Protein AF-L1JIA8-F1 (afdb_monomer_lite)

Secondary structure (DSSP, 8-state):
-EES--SSSSHHHHHHHHHHHTTPPEEEEE-HHHHHHHHHHHHH--GGGGB-TTSPBPPEEEEEEE--TT-SSGGG--HHHHT-TTTTT----SHHHHHHHHHHHHS--

Radius of gyration: 14.42 Å; chains: 1; bounding box: 38×28×37 Å

pLDDT: mean 92.78, std 5.23, range [60.34, 97.69]

Structure (mmCIF, N/CA/C/O backbone):
data_AF-L1JIA8-F1
#
_entry.id   AF-L1JIA8-F1
#
loop_
_atom_site.group_PDB
_atom_site.id
_atom_site.type_symbol
_atom_site.label_atom_id
_atom_site.label_alt_id
_atom_site.label_comp_id
_atom_site.label_asym_id
_atom_site.label_entity_id
_atom_site.label_seq_id
_atom_site.pdbx_PDB_ins_code
_atom_site.Cartn_x
_atom_site.Cartn_y
_atom_site.Cartn_z
_atom_site.occupancy
_atom_site.B_iso_or_equiv
_atom_site.auth_seq_id
_atom_site.auth_comp_id
_atom_site.auth_asym_id
_atom_site.auth_atom_id
_atom_site.pdbx_PDB_model_num
ATOM 1 N N . PHE A 1 1 ? -6.762 -3.496 -1.337 1.00 93.38 1 PHE A N 1
ATOM 2 C CA . PHE A 1 1 ? -5.378 -2.991 -1.462 1.00 93.38 1 PHE A CA 1
ATOM 3 C C . PHE A 1 1 ? -5.420 -1.493 -1.745 1.00 93.38 1 PHE A C 1
ATOM 5 O O . PHE A 1 1 ? -6.202 -1.091 -2.596 1.00 93.38 1 PHE A O 1
ATOM 12 N N . VAL A 1 2 ? -4.642 -0.670 -1.038 1.00 95.25 2 VAL A N 1
ATOM 13 C CA . VAL A 1 2 ? -4.568 0.786 -1.264 1.00 95.25 2 VAL A CA 1
ATOM 14 C C . VAL A 1 2 ? -3.151 1.152 -1.701 1.00 95.25 2 VAL A C 1
ATOM 16 O O . VAL A 1 2 ? -2.212 1.058 -0.914 1.00 95.25 2 VAL A O 1
ATOM 19 N N . ALA A 1 3 ? -2.988 1.551 -2.960 1.00 95.69 3 ALA A N 1
ATOM 20 C CA . ALA A 1 3 ? -1.710 2.013 -3.494 1.00 95.69 3 ALA A CA 1
ATOM 21 C C . ALA A 1 3 ? -1.439 3.474 -3.093 1.00 95.69 3 ALA A C 1
ATOM 23 O O . ALA A 1 3 ? -2.359 4.292 -3.083 1.00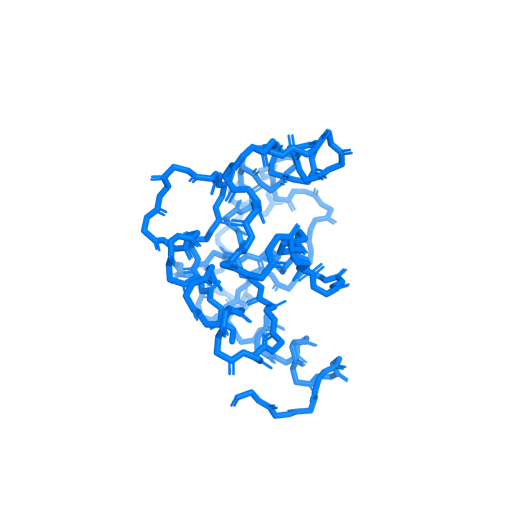 95.69 3 ALA A O 1
ATOM 24 N N . GLY A 1 4 ? -0.178 3.809 -2.808 1.00 94.44 4 GLY A N 1
ATOM 25 C CA . GLY A 1 4 ? 0.247 5.189 -2.552 1.00 94.44 4 GLY A CA 1
ATOM 26 C C . GLY A 1 4 ? 0.053 5.651 -1.106 1.00 94.44 4 GLY A C 1
ATOM 27 O O . GLY A 1 4 ? -0.289 6.808 -0.870 1.00 94.44 4 GLY A O 1
ATOM 28 N N . VAL A 1 5 ? 0.262 4.762 -0.130 1.00 94.88 5 VAL A N 1
ATOM 29 C CA . VAL A 1 5 ? 0.248 5.117 1.300 1.00 94.88 5 VAL A CA 1
ATOM 30 C C . VAL A 1 5 ? 1.683 5.159 1.817 1.00 94.88 5 VAL A C 1
ATOM 32 O O . VAL A 1 5 ? 2.392 4.165 1.706 1.00 94.88 5 VAL A O 1
ATOM 35 N N . ALA A 1 6 ? 2.123 6.293 2.365 1.00 92.75 6 ALA A N 1
ATOM 36 C CA . ALA A 1 6 ? 3.501 6.479 2.846 1.00 92.75 6 ALA A CA 1
ATOM 37 C C . ALA A 1 6 ? 3.616 7.183 4.212 1.00 92.75 6 ALA A C 1
ATOM 39 O O . ALA A 1 6 ? 4.691 7.195 4.809 1.00 92.75 6 ALA A O 1
ATOM 40 N N . ASP A 1 7 ? 2.525 7.757 4.716 1.00 92.81 7 ASP A N 1
ATOM 41 C CA . ASP A 1 7 ? 2.420 8.425 6.014 1.00 92.81 7 ASP A CA 1
ATOM 42 C C . ASP A 1 7 ? 0.942 8.500 6.443 1.00 92.81 7 ASP A C 1
ATOM 44 O O . ASP A 1 7 ? 0.069 7.998 5.729 1.00 92.81 7 ASP A O 1
ATOM 48 N N . SER A 1 8 ? 0.662 9.099 7.606 1.00 93.81 8 SER A N 1
ATOM 49 C CA . SER A 1 8 ? -0.697 9.264 8.139 1.00 93.81 8 SER A CA 1
ATOM 50 C C . SER A 1 8 ? -1.439 10.522 7.667 1.00 93.81 8 SER A C 1
ATOM 52 O O . SER A 1 8 ? -2.610 10.701 7.998 1.00 93.81 8 SER A O 1
ATOM 54 N N . SER A 1 9 ? -0.790 11.388 6.887 1.00 94.06 9 SER A N 1
ATOM 55 C CA . SER A 1 9 ? -1.317 12.701 6.491 1.00 94.06 9 SER A CA 1
ATOM 56 C C . SER A 1 9 ? -1.996 12.709 5.117 1.00 94.06 9 SER A C 1
ATOM 58 O O . SER A 1 9 ? -2.815 13.582 4.829 1.00 94.06 9 SER A O 1
ATOM 60 N N . GLY A 1 10 ? -1.672 11.739 4.257 1.00 94.81 10 GLY A N 1
ATOM 61 C CA . GLY A 1 10 ? -2.205 11.652 2.899 1.00 94.81 10 GLY A CA 1
ATOM 62 C C . GLY A 1 10 ? -3.616 11.057 2.785 1.00 94.81 10 GLY A C 1
ATOM 63 O O . GLY A 1 10 ? -4.105 10.326 3.651 1.00 94.81 10 GLY A O 1
ATOM 64 N N . TYR A 1 11 ? -4.255 11.277 1.630 1.00 96.75 11 TYR A N 1
ATOM 65 C CA . TYR A 1 11 ? -5.567 10.693 1.324 1.00 96.75 11 TYR A CA 1
ATOM 66 C C . TYR A 1 11 ? -5.566 9.163 1.307 1.00 96.75 11 TYR A C 1
ATOM 68 O O . TYR A 1 11 ? -6.555 8.560 1.714 1.00 96.75 11 TYR A O 1
ATOM 76 N N . GLY A 1 12 ? -4.471 8.521 0.888 1.00 95.50 12 GLY A N 1
ATOM 77 C CA . GLY A 1 12 ? -4.361 7.061 0.917 1.00 95.50 12 GLY A CA 1
ATOM 78 C C . GLY A 1 12 ? -4.571 6.490 2.326 1.00 95.50 12 GLY A C 1
ATOM 79 O O . GLY A 1 12 ? -5.307 5.518 2.496 1.00 95.50 12 GLY A O 1
ATOM 80 N N . TRP A 1 13 ? -4.012 7.147 3.347 1.00 95.44 13 TRP A N 1
ATOM 81 C CA . TRP A 1 13 ? -4.234 6.788 4.748 1.00 95.44 13 TRP A CA 1
ATOM 82 C C . TRP A 1 13 ? -5.676 7.040 5.185 1.00 95.44 13 TRP A C 1
ATOM 84 O O . TRP A 1 13 ? -6.300 6.170 5.790 1.00 95.44 13 TRP A O 1
ATOM 94 N N . ALA A 1 14 ? -6.239 8.199 4.836 1.00 96.44 14 ALA A N 1
ATOM 95 C CA . ALA A 1 14 ? -7.624 8.526 5.165 1.00 96.44 14 ALA A CA 1
ATOM 96 C C . ALA A 1 14 ? -8.619 7.511 4.565 1.00 96.44 14 ALA A C 1
ATOM 98 O O . ALA A 1 14 ? -9.538 7.065 5.256 1.00 96.44 14 ALA A O 1
ATOM 99 N N . ILE A 1 15 ? -8.408 7.097 3.310 1.00 96.81 15 ILE A N 1
ATOM 100 C CA . ILE A 1 15 ? -9.198 6.058 2.634 1.00 96.81 15 ILE A CA 1
ATOM 101 C C . ILE A 1 15 ? -9.031 4.719 3.355 1.00 96.81 15 ILE A C 1
ATOM 103 O O . ILE A 1 15 ? -10.030 4.098 3.716 1.00 96.81 15 ILE A O 1
ATOM 107 N N . ALA A 1 16 ? -7.790 4.296 3.622 1.00 95.50 16 ALA A N 1
ATOM 108 C CA . ALA A 1 16 ? -7.506 3.062 4.356 1.00 95.50 16 ALA A CA 1
ATOM 109 C C . ALA A 1 16 ? -8.212 3.036 5.721 1.00 95.50 16 ALA A C 1
ATOM 111 O O . ALA A 1 16 ? -8.827 2.036 6.086 1.00 95.50 16 ALA A O 1
ATOM 112 N N . LYS A 1 17 ? -8.222 4.169 6.428 1.00 95.62 17 LYS A N 1
ATOM 113 C CA . LYS A 1 17 ? -8.906 4.333 7.710 1.00 95.62 17 LYS A CA 1
ATOM 114 C C . LYS A 1 17 ? -10.423 4.207 7.586 1.00 95.62 17 LYS A C 1
ATOM 116 O O . LYS A 1 17 ? -11.049 3.568 8.428 1.00 95.62 17 LYS A O 1
ATOM 121 N N . GLN A 1 18 ? -11.049 4.786 6.560 1.00 96.88 18 GLN A N 1
ATOM 122 C CA . GLN A 1 18 ? -12.496 4.614 6.355 1.00 96.88 18 GLN A CA 1
ATOM 123 C C . GLN A 1 18 ? -12.858 3.174 5.975 1.00 96.88 18 GLN A C 1
ATOM 125 O O . GLN A 1 18 ? -13.843 2.648 6.484 1.00 96.88 18 GLN A O 1
ATOM 130 N N . LEU A 1 19 ? -12.042 2.516 5.151 1.00 96.12 19 LEU A N 1
ATOM 131 C CA . LEU A 1 19 ? -12.226 1.104 4.812 1.00 96.12 19 LEU A CA 1
ATOM 132 C C . LEU A 1 19 ? -12.071 0.204 6.048 1.00 96.12 19 LEU A C 1
ATOM 134 O O . LEU A 1 19 ? -12.893 -0.684 6.261 1.00 96.12 19 LEU A O 1
ATOM 138 N N . ALA A 1 20 ? -11.088 0.479 6.910 1.00 95.62 20 ALA A N 1
ATOM 139 C CA . ALA A 1 20 ? -10.904 -0.243 8.168 1.00 95.62 20 ALA A CA 1
ATOM 140 C C . ALA A 1 20 ? -12.109 -0.066 9.102 1.00 95.62 20 ALA A C 1
ATOM 142 O O . ALA A 1 20 ? -12.597 -1.038 9.669 1.00 95.62 20 ALA A O 1
ATOM 143 N N . ASN A 1 21 ? -12.649 1.155 9.201 1.00 95.94 21 ASN A N 1
ATOM 144 C CA . ASN A 1 21 ? -13.887 1.420 9.943 1.00 95.94 21 ASN A CA 1
ATOM 145 C C . ASN A 1 21 ? -15.098 0.652 9.389 1.00 95.94 21 ASN A C 1
ATOM 147 O O . ASN A 1 21 ? -16.034 0.379 10.133 1.00 95.94 21 ASN A O 1
ATOM 151 N N . ALA A 1 22 ? -15.099 0.320 8.097 1.00 96.69 22 ALA A N 1
ATOM 152 C CA . ALA A 1 22 ? -16.125 -0.510 7.471 1.00 96.69 22 ALA A CA 1
ATOM 153 C C . ALA A 1 22 ? -15.873 -2.023 7.650 1.00 96.69 22 ALA A C 1
ATOM 155 O O . ALA A 1 22 ? -16.630 -2.833 7.120 1.00 96.69 22 ALA A O 1
ATOM 156 N N . GLY A 1 23 ? -14.823 -2.411 8.382 1.00 94.19 23 GLY A N 1
ATOM 157 C CA . GLY A 1 23 ? -14.459 -3.804 8.636 1.00 94.19 23 GLY A CA 1
ATOM 158 C C . GLY A 1 23 ? -13.583 -4.442 7.556 1.00 94.19 23 GLY A C 1
ATOM 159 O O . GLY A 1 23 ? -13.402 -5.658 7.569 1.00 94.19 23 GLY A O 1
ATOM 160 N N . ALA A 1 24 ? -13.036 -3.664 6.617 1.00 94.62 24 ALA A N 1
ATOM 161 C CA . ALA A 1 24 ? -12.147 -4.199 5.591 1.00 94.62 24 ALA A CA 1
ATOM 162 C C . ALA A 1 24 ? -10.747 -4.504 6.146 1.00 94.62 24 ALA A C 1
ATOM 164 O O . ALA A 1 24 ? -10.175 -3.729 6.915 1.00 94.62 24 ALA A O 1
ATOM 165 N N . THR A 1 25 ? -10.145 -5.593 5.669 1.00 92.94 25 THR A N 1
ATOM 166 C CA . THR A 1 25 ? -8.719 -5.865 5.872 1.00 92.94 25 THR A CA 1
ATOM 167 C C . THR A 1 25 ? -7.881 -4.910 5.025 1.00 92.94 25 THR A C 1
ATOM 169 O O . THR A 1 25 ? -8.040 -4.834 3.804 1.00 92.94 25 THR A O 1
ATOM 172 N N . ILE A 1 26 ? -6.967 -4.179 5.666 1.00 93.88 26 ILE A N 1
ATOM 173 C CA . ILE A 1 26 ? -6.140 -3.176 4.993 1.00 93.88 26 ILE A CA 1
ATOM 174 C C . ILE A 1 26 ? -4.781 -3.751 4.608 1.00 93.88 26 ILE A C 1
ATOM 176 O O . ILE A 1 26 ? -4.005 -4.211 5.446 1.00 93.88 26 ILE A O 1
ATOM 180 N N . VAL A 1 27 ? -4.493 -3.632 3.314 1.00 93.75 27 VAL A N 1
ATOM 181 C CA . VAL A 1 27 ? -3.216 -3.952 2.674 1.00 93.75 27 VAL A CA 1
ATOM 182 C C . VAL A 1 27 ? -2.817 -2.750 1.829 1.00 93.75 27 VAL A C 1
ATOM 184 O O . VAL A 1 27 ? -3.675 -2.197 1.132 1.00 93.75 27 VAL A O 1
ATOM 187 N N . VAL A 1 28 ? -1.552 -2.341 1.885 1.00 94.88 28 VAL A N 1
ATOM 188 C CA . VAL A 1 28 ? -1.082 -1.107 1.244 1.00 94.88 28 VAL A CA 1
ATOM 189 C C . VAL A 1 28 ? 0.137 -1.339 0.359 1.00 94.88 28 VAL A C 1
ATOM 191 O O . VAL A 1 28 ? 0.963 -2.208 0.639 1.00 94.88 28 VAL A O 1
ATOM 194 N N . GLY A 1 29 ? 0.233 -0.531 -0.695 1.00 95.31 29 GLY A N 1
ATOM 195 C CA . GLY A 1 29 ? 1.426 -0.383 -1.521 1.00 95.31 29 GLY A CA 1
ATOM 196 C C . GLY A 1 29 ? 2.112 0.945 -1.220 1.00 95.31 29 GLY A C 1
ATOM 197 O O . GLY A 1 29 ? 1.463 1.997 -1.253 1.00 95.31 29 GLY A O 1
ATOM 198 N N . THR A 1 30 ? 3.413 0.905 -0.952 1.00 95.62 30 THR A N 1
ATOM 199 C CA . THR A 1 30 ? 4.214 2.075 -0.585 1.00 95.62 30 THR A CA 1
ATOM 200 C C . THR A 1 30 ? 5.380 2.238 -1.542 1.00 95.62 30 THR A C 1
ATOM 202 O O . THR A 1 30 ? 6.059 1.278 -1.900 1.00 95.62 30 THR A O 1
ATOM 205 N N . TRP A 1 31 ? 5.641 3.483 -1.927 1.00 96.00 31 TRP A N 1
ATOM 206 C CA . TRP A 1 31 ? 6.725 3.799 -2.844 1.00 96.00 31 TRP A CA 1
ATOM 207 C C . TRP A 1 31 ? 8.099 3.467 -2.222 1.00 96.00 31 TRP A C 1
ATOM 209 O O . TRP A 1 31 ? 8.367 3.912 -1.097 1.00 96.00 31 TRP A O 1
ATOM 219 N N . PRO A 1 32 ? 8.985 2.718 -2.916 1.00 94.31 32 PRO A N 1
ATOM 220 C CA . PRO A 1 32 ? 10.234 2.208 -2.340 1.00 94.31 32 PRO A CA 1
ATOM 221 C C . PRO A 1 32 ? 11.108 3.258 -1.625 1.00 94.31 32 PRO A C 1
ATOM 223 O O . PRO A 1 32 ? 11.537 3.011 -0.495 1.00 94.31 32 PRO A O 1
ATOM 226 N N . PRO A 1 33 ? 11.291 4.482 -2.161 1.00 94.38 33 PRO A N 1
ATOM 227 C CA . PRO A 1 33 ? 12.059 5.537 -1.501 1.00 94.38 33 PRO A CA 1
ATOM 228 C C . PRO A 1 33 ? 11.626 5.957 -0.100 1.00 94.38 33 PRO A C 1
ATOM 230 O O . PRO A 1 33 ? 12.453 6.484 0.646 1.00 94.38 33 PRO A O 1
ATOM 233 N N . VAL A 1 34 ? 10.360 5.750 0.258 1.00 94.19 34 VAL A N 1
ATOM 234 C CA . VAL A 1 34 ? 9.796 6.125 1.565 1.00 94.19 34 VAL A CA 1
ATOM 235 C C . VAL A 1 34 ? 9.354 4.913 2.386 1.00 94.19 34 VAL A C 1
ATOM 237 O O . VAL A 1 34 ? 8.937 5.068 3.532 1.00 94.19 34 VAL A O 1
ATOM 240 N N . LEU A 1 35 ? 9.521 3.701 1.852 1.00 93.06 35 LEU A N 1
ATOM 241 C CA . LEU A 1 35 ? 9.100 2.449 2.475 1.00 93.06 35 LEU A CA 1
ATOM 242 C C . LEU A 1 35 ? 9.678 2.270 3.886 1.00 93.06 35 LEU A C 1
ATOM 244 O O . LEU A 1 35 ? 8.935 2.130 4.853 1.00 93.06 35 LEU A O 1
ATOM 248 N N . SER A 1 36 ? 11.002 2.376 4.031 1.00 91.25 36 SER A N 1
ATOM 249 C CA . SER A 1 36 ? 11.683 2.203 5.327 1.00 91.25 36 SER A CA 1
ATOM 250 C C . SER A 1 36 ? 11.346 3.294 6.356 1.00 91.25 36 SER A C 1
ATOM 252 O O . SER A 1 36 ? 11.480 3.097 7.569 1.00 91.25 36 SER A O 1
ATOM 254 N N . LEU A 1 37 ? 10.934 4.483 5.903 1.00 92.12 37 LEU A N 1
ATOM 255 C CA . LEU A 1 37 ? 10.431 5.542 6.781 1.00 92.12 37 LEU A CA 1
ATOM 256 C C . LEU A 1 37 ? 9.034 5.185 7.282 1.00 92.12 37 LEU A C 1
ATOM 258 O O . LEU A 1 37 ? 8.784 5.263 8.485 1.00 92.12 37 LEU A O 1
ATOM 262 N N . PHE A 1 38 ? 8.166 4.732 6.381 1.00 92.75 38 PHE A N 1
ATOM 263 C CA . PHE A 1 38 ? 6.807 4.337 6.714 1.00 92.75 38 PHE A CA 1
ATOM 264 C C . PHE A 1 38 ? 6.766 3.118 7.645 1.00 92.75 38 P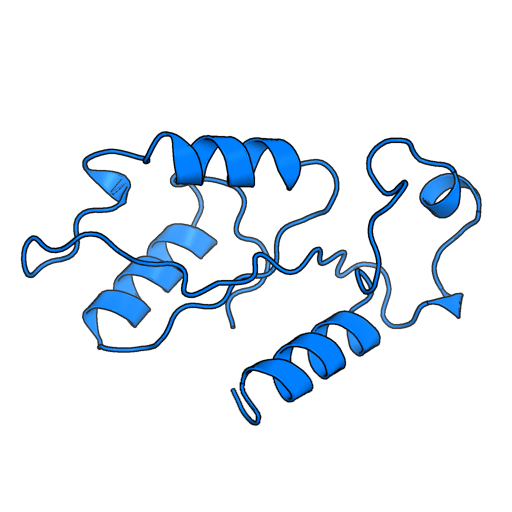HE A C 1
ATOM 266 O O . PHE A 1 38 ? 6.066 3.145 8.655 1.00 92.75 38 PHE A O 1
ATOM 273 N N . GLU A 1 39 ? 7.598 2.100 7.401 1.00 91.19 39 GLU A N 1
ATOM 274 C CA . GLU A 1 39 ? 7.773 0.949 8.299 1.00 91.19 39 GLU A CA 1
ATOM 275 C C . GLU A 1 39 ? 8.157 1.366 9.722 1.00 91.19 39 GLU A C 1
ATOM 277 O O . GLU A 1 39 ? 7.619 0.851 10.706 1.00 91.19 39 GLU A O 1
ATOM 282 N N . ARG A 1 40 ? 9.092 2.315 9.851 1.00 91.56 40 ARG A N 1
ATOM 283 C CA . ARG A 1 40 ? 9.482 2.865 11.156 1.00 91.56 40 ARG A CA 1
ATOM 284 C C . ARG A 1 40 ? 8.346 3.657 11.796 1.00 91.56 40 ARG A C 1
ATOM 286 O O . ARG A 1 40 ? 8.147 3.531 13.002 1.00 91.56 40 ARG A O 1
ATOM 293 N N . GLY A 1 41 ? 7.598 4.427 11.006 1.00 90.88 41 GLY A N 1
ATOM 294 C CA . GLY A 1 41 ? 6.399 5.136 11.454 1.00 90.88 41 GLY A CA 1
ATOM 295 C C . GLY A 1 41 ? 5.351 4.183 12.026 1.00 90.88 41 GLY A C 1
ATOM 296 O O . GLY A 1 41 ? 4.886 4.385 13.141 1.00 90.88 41 GLY A O 1
ATOM 297 N N . LEU A 1 42 ? 5.071 3.077 11.335 1.00 89.62 42 LEU A N 1
ATOM 298 C CA . LEU A 1 42 ? 4.133 2.054 11.801 1.00 89.62 42 LEU A CA 1
ATOM 299 C C . LEU A 1 42 ? 4.589 1.367 13.088 1.00 89.62 42 LEU A C 1
ATOM 301 O O . LEU A 1 42 ? 3.769 1.159 13.978 1.00 89.62 42 LEU A O 1
ATOM 305 N N . LYS A 1 43 ? 5.887 1.058 13.216 1.00 89.38 43 LYS A N 1
ATOM 306 C CA . LYS A 1 43 ? 6.460 0.488 14.449 1.00 89.38 43 LYS A CA 1
ATOM 307 C C . LYS A 1 43 ? 6.370 1.449 15.633 1.00 89.38 43 LYS A C 1
ATOM 309 O O . LYS A 1 43 ? 6.153 1.008 16.755 1.00 89.38 43 LYS A O 1
ATOM 314 N N . LYS A 1 44 ? 6.560 2.749 15.390 1.00 90.75 44 LYS A N 1
ATOM 315 C CA . LYS A 1 44 ? 6.422 3.794 16.414 1.00 90.75 44 LYS A CA 1
ATOM 316 C C . LYS A 1 44 ? 4.953 4.066 16.764 1.00 90.75 44 LYS A C 1
ATOM 318 O O . LYS A 1 44 ? 4.661 4.423 17.901 1.00 90.75 44 LYS A O 1
ATOM 323 N N . GLY A 1 45 ? 4.058 3.887 15.796 1.00 89.81 45 GLY A N 1
ATOM 324 C CA . GLY A 1 45 ? 2.665 4.310 15.859 1.00 89.81 45 GLY A CA 1
ATOM 325 C C . GLY A 1 45 ? 2.485 5.764 15.411 1.00 89.81 45 GLY A C 1
ATOM 326 O O . GLY A 1 45 ? 3.378 6.599 15.568 1.00 89.81 45 GLY A O 1
ATOM 327 N N . PHE A 1 46 ? 1.303 6.063 14.871 1.00 90.25 46 PHE A N 1
ATOM 328 C CA . PHE A 1 46 ? 0.888 7.408 14.444 1.00 90.25 46 PHE A CA 1
ATOM 329 C C . PHE A 1 46 ? -0.101 8.063 15.428 1.00 90.25 46 PHE A C 1
ATOM 331 O O . PHE A 1 46 ? -0.764 9.036 15.085 1.00 90.25 46 PHE A O 1
ATOM 338 N N . GLY A 1 47 ? -0.215 7.545 16.656 1.00 90.69 47 GLY A N 1
ATOM 339 C CA . GLY A 1 47 ? -1.080 8.120 17.693 1.00 90.69 47 GLY A CA 1
ATOM 340 C C . GLY A 1 47 ? -2.551 8.180 17.268 1.00 90.69 47 GLY A C 1
ATOM 341 O O . GLY A 1 47 ? -3.083 7.204 16.738 1.00 90.69 47 GLY A O 1
ATOM 342 N N . ASP A 1 48 ? -3.188 9.335 17.468 1.00 91.75 48 ASP A N 1
ATOM 343 C CA . ASP A 1 48 ? -4.616 9.557 17.193 1.00 91.75 48 ASP A CA 1
ATOM 344 C C . ASP A 1 48 ? -4.994 9.328 15.716 1.00 91.75 48 ASP A C 1
ATOM 346 O O . ASP A 1 48 ? -6.120 8.928 15.398 1.00 91.75 48 ASP A O 1
ATOM 350 N N . ASP A 1 49 ? -4.039 9.471 14.792 1.00 91.50 49 ASP A N 1
ATOM 351 C CA . ASP A 1 49 ? -4.276 9.212 13.370 1.00 91.50 49 ASP A CA 1
ATOM 352 C C . ASP A 1 49 ? -4.591 7.737 13.087 1.00 91.50 49 ASP A C 1
ATOM 354 O O . ASP A 1 49 ? -5.289 7.436 12.112 1.00 91.50 49 ASP A O 1
ATOM 358 N N . GLN A 1 50 ? -4.146 6.816 13.946 1.00 90.75 50 GLN A N 1
ATOM 359 C CA . GLN A 1 50 ? -4.460 5.388 13.859 1.00 90.75 50 GLN A CA 1
ATOM 360 C C . GLN A 1 50 ? -5.793 5.015 14.515 1.00 90.75 50 GLN A C 1
ATOM 362 O O . GLN A 1 50 ? -6.293 3.929 14.239 1.00 90.75 50 GLN A O 1
ATOM 367 N N . VAL A 1 51 ? -6.394 5.880 15.335 1.00 94.94 51 VAL A N 1
ATOM 368 C CA . VAL A 1 51 ? -7.603 5.540 16.102 1.00 94.94 51 VAL A CA 1
ATOM 369 C C . VAL A 1 51 ? -8.832 5.492 15.189 1.00 94.94 51 VAL A C 1
ATOM 371 O O . VAL A 1 51 ? -9.171 6.476 14.528 1.00 94.94 51 VAL A O 1
ATOM 374 N N . LEU A 1 52 ? -9.494 4.339 15.133 1.00 95.19 52 LEU A N 1
ATOM 375 C CA . LEU A 1 52 ? -10.756 4.094 14.438 1.00 95.19 52 LEU A CA 1
ATOM 376 C C . LEU A 1 52 ? -11.950 4.625 15.248 1.00 95.19 52 LEU A C 1
ATOM 378 O O . LEU A 1 52 ? -11.829 5.008 16.409 1.00 95.19 52 LEU A O 1
ATOM 382 N N . LYS A 1 53 ? -13.134 4.664 14.628 1.00 94.62 53 LYS A N 1
ATOM 383 C CA . LYS A 1 53 ? -14.368 5.191 15.239 1.00 94.62 53 LYS A CA 1
ATOM 384 C C . LYS A 1 53 ? -14.817 4.390 16.461 1.00 94.62 53 LYS A C 1
ATOM 386 O O . LYS A 1 53 ? -15.484 4.942 17.327 1.00 94.62 53 LYS A O 1
ATOM 391 N N . ASP A 1 54 ? -14.464 3.110 16.520 1.00 93.56 54 ASP A N 1
ATOM 392 C CA . ASP A 1 54 ? -14.741 2.217 17.648 1.00 93.56 54 ASP A CA 1
ATOM 393 C C . ASP A 1 54 ? -13.699 2.328 18.781 1.00 93.56 54 ASP A C 1
ATOM 395 O O . ASP A 1 54 ? -13.792 1.615 19.778 1.00 93.56 54 ASP A O 1
ATOM 399 N N . GLY A 1 55 ? -12.708 3.216 18.639 1.00 93.75 55 GLY A N 1
ATOM 400 C CA . GLY A 1 55 ? -11.611 3.395 19.588 1.00 93.75 55 GLY A CA 1
ATOM 401 C C . GLY A 1 55 ? -10.465 2.392 19.427 1.00 93.75 55 GLY A C 1
ATOM 402 O O . GLY A 1 55 ? -9.461 2.509 20.128 1.00 93.75 55 GLY A O 1
ATOM 403 N N . SER A 1 56 ? -10.572 1.422 18.514 1.00 93.25 56 SER A N 1
ATOM 404 C CA . SER A 1 56 ? -9.476 0.505 18.198 1.00 93.25 56 SER A CA 1
ATOM 405 C C . SER A 1 56 ? -8.431 1.167 17.291 1.00 93.25 56 SER A C 1
ATOM 407 O O . SER A 1 56 ? -8.671 2.209 16.685 1.00 93.25 56 SER A O 1
ATOM 409 N N . MET A 1 57 ? -7.238 0.580 17.190 1.00 92.19 57 MET A N 1
ATOM 410 C CA . MET A 1 57 ? -6.183 1.082 16.302 1.00 92.19 57 MET A CA 1
ATOM 411 C C . MET A 1 57 ? -6.270 0.398 14.938 1.00 92.19 57 MET A C 1
ATOM 413 O O . MET A 1 57 ? -6.312 -0.832 14.869 1.00 92.19 57 MET A O 1
ATOM 417 N N . MET A 1 58 ? -6.227 1.179 13.856 1.00 92.12 58 MET A N 1
ATOM 418 C CA . MET A 1 58 ? -6.135 0.662 12.494 1.00 92.12 58 MET A CA 1
ATOM 419 C C . MET A 1 58 ? -4.904 -0.235 12.370 1.00 92.12 58 MET A C 1
ATOM 421 O O . MET A 1 58 ? -3.774 0.198 12.611 1.00 92.12 58 MET A O 1
ATOM 425 N N . LYS A 1 59 ? -5.126 -1.479 11.947 1.00 89.31 59 LYS A N 1
ATOM 426 C CA . LYS A 1 59 ? -4.064 -2.441 11.659 1.00 89.31 59 LYS A CA 1
ATOM 427 C C . LYS A 1 59 ? -3.860 -2.545 10.155 1.00 89.31 59 LYS A C 1
ATOM 429 O O . LYS A 1 59 ? -4.815 -2.729 9.405 1.00 89.31 59 LYS A O 1
ATOM 434 N N . ILE A 1 60 ? -2.605 -2.454 9.734 1.00 89.44 60 ILE A N 1
ATOM 435 C CA . ILE A 1 60 ? -2.172 -2.857 8.395 1.00 89.44 60 ILE A CA 1
ATOM 436 C C . ILE A 1 60 ? -1.673 -4.290 8.550 1.00 89.44 60 ILE A C 1
ATOM 438 O O . ILE A 1 60 ? -0.745 -4.510 9.324 1.00 89.44 60 ILE A O 1
ATOM 442 N N . GLU A 1 61 ? -2.340 -5.250 7.903 1.00 76.19 61 GLU A N 1
ATOM 443 C CA . GLU A 1 61 ? -2.324 -6.652 8.351 1.00 76.19 61 GLU A CA 1
ATOM 444 C C . GLU A 1 61 ? -0.913 -7.247 8.409 1.00 76.19 61 GLU A C 1
ATOM 446 O O . GLU A 1 61 ? -0.518 -7.769 9.450 1.00 76.19 61 GLU A O 1
ATOM 451 N N . LYS A 1 62 ? -0.096 -7.129 7.351 1.00 60.34 62 LYS A N 1
ATOM 452 C CA . LYS A 1 62 ? 1.231 -7.764 7.425 1.00 60.34 62 LYS A CA 1
ATOM 453 C C . LYS A 1 62 ? 2.286 -7.367 6.414 1.00 60.34 62 LYS A C 1
ATOM 455 O O . LYS A 1 62 ? 3.463 -7.575 6.689 1.00 60.34 62 LYS A O 1
ATOM 460 N N . VAL A 1 63 ? 1.908 -6.819 5.266 1.00 63.97 63 VAL A N 1
ATOM 461 C CA . VAL A 1 63 ? 2.869 -6.578 4.192 1.00 63.97 63 VAL A CA 1
ATOM 462 C C . VAL A 1 63 ? 2.634 -5.192 3.637 1.00 63.97 63 VAL A C 1
ATOM 464 O O . VAL A 1 63 ? 1.600 -4.901 3.034 1.00 63.97 63 VAL A O 1
ATOM 467 N N . ILE A 1 64 ? 3.598 -4.322 3.902 1.00 79.25 64 ILE A N 1
ATOM 468 C CA . ILE A 1 64 ? 3.752 -3.119 3.109 1.00 79.25 64 ILE A CA 1
ATOM 469 C C . ILE A 1 64 ? 4.422 -3.595 1.831 1.00 79.25 64 ILE A C 1
ATOM 471 O O . ILE A 1 64 ? 5.589 -3.985 1.851 1.00 79.25 64 ILE A O 1
ATOM 475 N N . TYR A 1 65 ? 3.662 -3.647 0.745 1.00 93.00 65 TYR A N 1
ATOM 476 C CA . TYR A 1 65 ? 4.239 -4.036 -0.530 1.00 93.00 65 TYR A CA 1
ATOM 477 C C . TYR A 1 65 ? 5.019 -2.845 -1.076 1.00 93.00 65 TYR A C 1
ATOM 479 O O . TYR A 1 65 ? 4.451 -1.748 -1.163 1.00 93.00 65 TYR A O 1
ATOM 487 N N . PRO A 1 66 ? 6.301 -3.011 -1.437 1.00 94.88 66 PRO A N 1
ATOM 488 C CA . PRO A 1 66 ? 6.953 -1.999 -2.240 1.00 94.88 66 PRO A CA 1
ATOM 489 C C . PRO A 1 66 ? 6.186 -1.910 -3.565 1.00 94.88 66 PRO A C 1
ATOM 491 O O . PRO A 1 66 ? 5.848 -2.927 -4.163 1.00 94.88 66 PRO A O 1
ATOM 494 N N . LEU A 1 67 ? 5.845 -0.700 -3.988 1.00 96.31 67 LEU A N 1
ATOM 495 C CA . LEU A 1 67 ? 5.121 -0.475 -5.232 1.00 96.31 67 LEU A CA 1
ATOM 496 C C . LEU A 1 67 ? 5.605 0.816 -5.871 1.00 96.31 67 LEU A C 1
ATOM 498 O O . LEU A 1 67 ? 5.387 1.909 -5.348 1.00 96.31 67 LEU A O 1
ATOM 502 N N . ASP A 1 68 ? 6.213 0.679 -7.034 1.00 96.44 68 ASP A N 1
ATOM 503 C CA . ASP A 1 68 ? 6.473 1.760 -7.956 1.00 96.44 68 ASP A CA 1
ATOM 504 C C . ASP A 1 68 ? 5.564 1.600 -9.177 1.00 96.44 68 ASP A C 1
ATOM 506 O O . ASP A 1 68 ? 5.779 0.766 -10.054 1.00 96.44 68 ASP A O 1
ATOM 510 N N . ALA A 1 69 ? 4.505 2.408 -9.206 1.00 95.75 69 ALA A N 1
ATOM 511 C CA . ALA A 1 69 ? 3.490 2.352 -10.251 1.00 95.75 69 ALA A CA 1
ATOM 512 C C . ALA A 1 69 ? 3.974 2.899 -11.610 1.00 95.75 69 ALA A C 1
ATOM 514 O O . ALA A 1 69 ? 3.181 2.950 -12.547 1.00 95.75 69 ALA A O 1
ATOM 515 N N . MET A 1 70 ? 5.240 3.320 -11.722 1.00 96.25 70 MET A N 1
ATOM 516 C CA . MET A 1 70 ? 5.856 3.668 -13.006 1.00 96.25 70 MET A CA 1
ATOM 517 C C . MET A 1 70 ? 6.243 2.435 -13.829 1.00 96.25 70 MET A C 1
ATOM 519 O O . MET A 1 70 ? 6.370 2.555 -15.044 1.00 96.25 70 MET A O 1
ATOM 523 N N . PHE A 1 71 ? 6.412 1.270 -13.192 1.00 96.31 71 PHE A N 1
ATOM 524 C CA . PHE A 1 71 ? 6.836 0.036 -13.854 1.00 96.31 71 PHE A CA 1
ATOM 525 C C . PHE A 1 71 ? 5.717 -1.000 -13.801 1.00 96.31 71 PHE A C 1
ATOM 527 O O . PHE A 1 71 ? 5.275 -1.418 -12.728 1.00 96.31 71 PHE A O 1
ATOM 534 N N . SER A 1 72 ? 5.258 -1.443 -14.966 1.00 96.50 72 SER A N 1
ATOM 535 C CA . SER A 1 72 ? 4.230 -2.480 -15.072 1.00 96.50 72 SER A CA 1
ATOM 536 C C . SER A 1 72 ? 4.815 -3.871 -14.853 1.00 96.50 72 SER A C 1
ATOM 538 O O . SER A 1 72 ? 4.142 -4.742 -14.302 1.00 96.50 72 SER A O 1
ATOM 540 N N . THR A 1 73 ? 6.056 -4.073 -15.300 1.00 96.25 73 THR A N 1
ATOM 541 C CA . THR A 1 73 ? 6.775 -5.351 -15.290 1.00 96.25 73 THR A CA 1
ATOM 542 C C . THR A 1 73 ? 8.247 -5.158 -14.901 1.00 96.25 73 THR A C 1
ATOM 544 O O . THR A 1 73 ? 8.760 -4.043 -15.032 1.00 96.25 73 THR A O 1
ATOM 547 N N . PRO A 1 74 ? 8.956 -6.207 -14.433 1.00 93.75 74 PRO A N 1
ATOM 548 C CA . PRO A 1 74 ? 10.367 -6.092 -14.058 1.00 93.75 74 PRO A CA 1
ATOM 549 C C . PRO A 1 74 ? 11.276 -5.628 -15.202 1.00 93.75 74 PRO A C 1
ATOM 551 O O . PRO A 1 74 ? 12.279 -4.960 -14.967 1.00 93.75 74 PRO A O 1
ATOM 554 N N . GLU A 1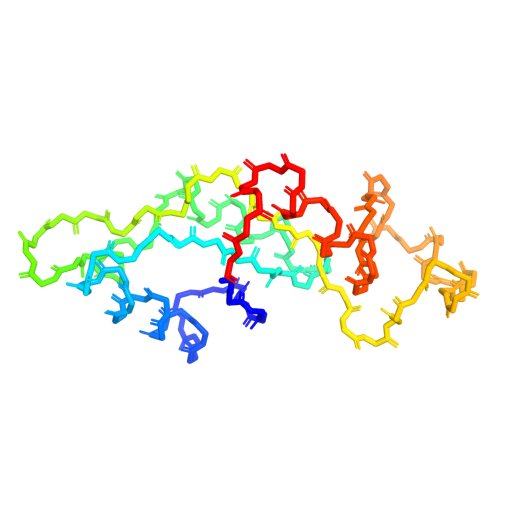 75 ? 10.928 -5.970 -16.443 1.00 95.25 75 GLU A N 1
ATOM 555 C CA . GLU A 1 75 ? 11.712 -5.641 -17.634 1.00 95.25 75 GLU A CA 1
ATOM 556 C C . GLU A 1 75 ? 11.689 -4.141 -17.979 1.00 95.25 75 GLU A C 1
ATOM 558 O O . GLU A 1 75 ? 12.553 -3.667 -18.715 1.00 95.25 75 GLU A O 1
ATOM 563 N N . GLU A 1 76 ? 10.722 -3.386 -17.448 1.00 94.69 76 GLU A N 1
ATOM 564 C CA . GLU A 1 76 ? 10.607 -1.933 -17.637 1.00 94.69 76 GLU A CA 1
ATOM 565 C C . GLU A 1 76 ? 11.510 -1.134 -16.691 1.00 94.69 76 GLU A C 1
ATOM 567 O O . GLU A 1 76 ? 11.633 0.080 -16.854 1.00 94.69 76 GLU A O 1
ATOM 572 N N . ILE A 1 77 ? 12.131 -1.785 -15.702 1.00 93.94 77 ILE A N 1
ATOM 573 C CA . ILE A 1 77 ? 12.931 -1.114 -14.678 1.00 93.94 77 ILE A CA 1
ATOM 574 C C . ILE A 1 77 ? 14.316 -0.780 -15.258 1.00 93.94 77 ILE A C 1
ATOM 576 O O . ILE A 1 77 ? 15.094 -1.690 -15.561 1.00 93.94 77 ILE A O 1
ATOM 580 N N . PRO A 1 78 ? 14.670 0.509 -15.401 1.00 94.81 78 PRO A N 1
ATOM 581 C CA . PRO A 1 78 ? 15.961 0.892 -15.946 1.00 94.81 78 PRO A CA 1
ATOM 582 C C . PRO A 1 78 ? 17.099 0.641 -14.943 1.00 94.81 78 PRO A C 1
ATOM 584 O O . PRO A 1 78 ? 16.902 0.560 -13.727 1.00 94.81 78 PRO A O 1
ATOM 587 N N . ALA A 1 79 ? 18.319 0.494 -15.467 1.00 92.88 79 ALA A N 1
ATOM 588 C CA . ALA A 1 79 ? 19.490 0.086 -14.686 1.00 92.88 79 ALA A CA 1
ATOM 589 C C . ALA A 1 79 ? 19.812 1.036 -13.519 1.00 92.88 79 ALA A C 1
ATOM 591 O O . ALA A 1 79 ? 20.219 0.589 -12.449 1.00 92.88 79 ALA A O 1
ATOM 592 N N . ASP A 1 80 ? 19.571 2.335 -13.688 1.00 92.88 80 ASP A N 1
ATOM 593 C CA . ASP A 1 80 ? 19.777 3.347 -12.651 1.00 92.88 80 ASP A CA 1
ATOM 594 C C . ASP A 1 80 ? 18.844 3.166 -11.442 1.00 92.88 80 ASP A C 1
ATOM 596 O O . ASP A 1 80 ? 19.227 3.484 -10.314 1.00 92.88 80 ASP A O 1
ATOM 600 N N . ILE A 1 81 ? 17.643 2.619 -11.650 1.00 93.81 81 ILE A N 1
ATOM 601 C CA . ILE A 1 81 ? 16.713 2.260 -10.573 1.00 93.81 81 ILE A CA 1
ATOM 602 C C . ILE A 1 81 ? 17.146 0.960 -9.892 1.00 93.81 81 ILE A C 1
ATOM 604 O O . ILE A 1 81 ? 17.126 0.897 -8.663 1.00 93.81 81 ILE A O 1
ATOM 608 N N . LEU A 1 82 ? 17.610 -0.039 -10.649 1.00 90.38 82 LEU A N 1
ATOM 609 C CA . LEU A 1 82 ? 18.125 -1.300 -10.092 1.00 90.38 82 LEU A CA 1
ATOM 610 C C . LEU A 1 82 ? 19.341 -1.080 -9.177 1.00 90.38 82 LEU A C 1
ATOM 612 O O . LEU A 1 82 ? 19.470 -1.726 -8.138 1.00 90.38 82 LEU A O 1
ATOM 616 N N . GLU A 1 83 ? 20.215 -0.139 -9.534 1.00 91.44 83 GLU A N 1
ATOM 617 C CA . GLU A 1 83 ? 21.401 0.231 -8.751 1.00 91.44 83 GLU A CA 1
ATOM 618 C C . GLU A 1 83 ? 21.095 1.244 -7.629 1.00 91.44 83 GLU A C 1
ATOM 620 O O . GLU A 1 83 ? 21.955 1.565 -6.798 1.00 91.44 83 GLU A O 1
ATOM 625 N N . ASN A 1 84 ? 19.865 1.762 -7.564 1.00 93.31 84 ASN A N 1
ATOM 626 C CA . ASN A 1 84 ? 19.490 2.771 -6.588 1.00 93.31 84 ASN A CA 1
ATOM 627 C C . ASN A 1 84 ? 19.443 2.179 -5.174 1.00 93.31 84 ASN A C 1
ATOM 629 O O . ASN A 1 84 ? 18.694 1.250 -4.881 1.00 93.31 84 ASN A O 1
ATOM 633 N N . LYS A 1 85 ? 20.157 2.807 -4.234 1.00 91.69 85 LYS A N 1
ATOM 634 C CA . LYS A 1 85 ? 20.203 2.397 -2.817 1.00 91.69 85 LYS A CA 1
ATOM 635 C C . LYS A 1 85 ? 18.832 2.280 -2.144 1.00 91.69 85 LYS A C 1
ATOM 637 O O . LYS A 1 85 ? 18.716 1.579 -1.148 1.00 91.69 85 LYS A O 1
ATOM 642 N N . ARG A 1 86 ? 17.822 3.006 -2.632 1.00 90.12 86 ARG A N 1
ATOM 643 C CA . ARG A 1 86 ? 16.454 2.967 -2.095 1.00 90.12 86 ARG A CA 1
ATOM 644 C C . ARG A 1 86 ? 15.633 1.777 -2.603 1.00 90.12 86 ARG A C 1
ATOM 646 O O . ARG A 1 86 ? 14.633 1.451 -1.977 1.00 90.12 86 ARG A O 1
ATOM 653 N N . TYR A 1 87 ? 16.052 1.169 -3.710 1.00 92.38 87 TYR A N 1
ATOM 654 C CA . TYR A 1 87 ? 15.446 -0.019 -4.323 1.00 92.38 87 TYR A CA 1
ATOM 655 C C . TYR A 1 87 ? 16.283 -1.278 -4.065 1.00 92.38 87 TYR A C 1
ATOM 657 O O . TYR A 1 87 ? 15.767 -2.389 -4.135 1.00 92.38 87 TYR A O 1
ATOM 665 N N . ALA A 1 88 ? 17.562 -1.114 -3.718 1.00 87.56 88 ALA A N 1
ATOM 666 C CA . ALA A 1 88 ? 18.472 -2.204 -3.405 1.00 87.56 88 ALA A CA 1
ATOM 667 C C . ALA A 1 88 ? 17.917 -3.117 -2.297 1.00 87.56 88 ALA A C 1
ATOM 669 O O . ALA A 1 88 ? 17.586 -2.663 -1.201 1.00 87.56 88 ALA A O 1
ATOM 670 N N . GLY A 1 89 ? 17.847 -4.418 -2.591 1.00 87.44 89 GLY A N 1
ATOM 671 C CA . GLY A 1 89 ? 17.323 -5.440 -1.680 1.00 87.44 89 GLY A CA 1
ATOM 672 C C . GLY A 1 89 ? 15.796 -5.510 -1.604 1.00 87.44 89 GLY A C 1
ATOM 673 O O . GLY A 1 89 ? 15.278 -6.345 -0.868 1.00 87.44 89 GLY A O 1
ATOM 674 N N . LEU A 1 90 ? 15.078 -4.663 -2.347 1.00 91.50 90 LEU A N 1
ATOM 675 C CA . LEU A 1 90 ? 13.639 -4.796 -2.531 1.00 91.50 90 LEU A CA 1
ATOM 676 C C . LEU A 1 90 ? 13.355 -5.662 -3.753 1.00 91.50 90 LEU A C 1
ATOM 678 O O . LEU A 1 90 ? 14.032 -5.578 -4.775 1.00 91.50 90 LEU A O 1
ATOM 682 N N . GLU A 1 91 ? 12.309 -6.464 -3.645 1.00 89.75 91 GLU A N 1
ATOM 683 C CA . GLU A 1 91 ? 11.812 -7.315 -4.717 1.00 89.75 91 GLU A CA 1
ATOM 684 C C . GLU A 1 91 ? 10.344 -6.979 -4.980 1.00 89.75 91 GLU A C 1
ATOM 686 O O . GLU A 1 91 ? 9.657 -6.421 -4.122 1.00 89.75 91 GLU A O 1
ATOM 691 N N . HIS A 1 92 ? 9.861 -7.336 -6.169 1.00 94.12 92 HIS A N 1
ATOM 692 C CA . HIS A 1 92 ? 8.443 -7.270 -6.530 1.00 94.12 92 HIS A CA 1
ATOM 693 C C . HIS A 1 92 ? 7.795 -5.877 -6.446 1.00 94.12 92 HIS A C 1
ATOM 695 O O . HIS A 1 92 ? 6.617 -5.770 -6.108 1.00 94.12 92 HIS A O 1
ATOM 701 N N . TYR A 1 93 ? 8.548 -4.820 -6.756 1.00 95.81 93 TYR A N 1
ATOM 702 C CA . TYR A 1 93 ? 8.054 -3.444 -6.693 1.00 95.81 93 TYR A CA 1
ATOM 703 C C . TYR A 1 93 ? 7.423 -2.924 -7.990 1.00 95.81 93 TYR A C 1
ATOM 705 O O . TYR A 1 93 ? 6.885 -1.823 -7.983 1.00 95.81 93 TYR A O 1
ATOM 713 N N . ASP A 1 94 ? 7.440 -3.688 -9.082 1.00 97.12 94 ASP A N 1
ATOM 714 C CA . ASP A 1 94 ? 6.604 -3.423 -10.257 1.00 97.12 94 ASP A CA 1
ATOM 715 C C . ASP A 1 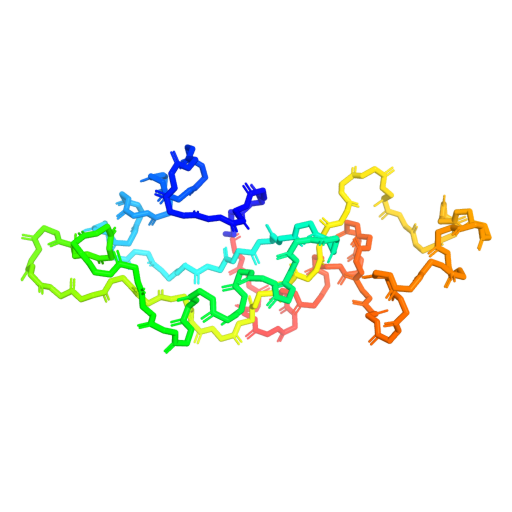94 ? 5.144 -3.856 -10.020 1.00 97.12 94 ASP A C 1
ATOM 717 O O . ASP A 1 94 ? 4.849 -4.678 -9.145 1.00 97.12 94 ASP A O 1
ATOM 721 N N . ILE A 1 95 ? 4.210 -3.326 -10.816 1.00 97.69 95 ILE A N 1
ATOM 722 C CA . ILE A 1 95 ? 2.767 -3.571 -10.653 1.00 97.69 95 ILE A CA 1
ATOM 723 C C . ILE A 1 95 ? 2.432 -5.066 -10.724 1.00 97.69 95 ILE A C 1
ATOM 725 O O . ILE A 1 95 ? 1.670 -5.562 -9.888 1.00 97.69 95 ILE A O 1
ATOM 729 N N . LYS A 1 96 ? 2.976 -5.795 -11.707 1.00 97.31 96 LYS A N 1
ATOM 730 C CA . LYS A 1 96 ? 2.657 -7.212 -11.920 1.00 97.31 96 LYS A CA 1
ATOM 731 C C . LYS A 1 96 ? 3.154 -8.069 -10.762 1.00 97.31 96 LYS A C 1
ATOM 733 O O . LYS A 1 96 ? 2.381 -8.854 -10.214 1.00 97.31 96 LYS A O 1
ATOM 738 N N . SER A 1 97 ? 4.413 -7.913 -10.366 1.00 95.88 97 SER A N 1
ATOM 739 C CA . SER A 1 97 ? 4.982 -8.686 -9.263 1.00 95.88 97 SER A CA 1
ATOM 740 C C . SER A 1 97 ? 4.331 -8.346 -7.925 1.00 95.88 97 SER A C 1
ATOM 742 O O . SER A 1 97 ? 4.046 -9.256 -7.145 1.00 95.88 97 SER A O 1
ATOM 744 N N . CYS A 1 98 ? 4.034 -7.067 -7.670 1.00 95.62 98 CYS A N 1
ATOM 745 C CA . CYS A 1 98 ? 3.301 -6.650 -6.476 1.00 95.62 98 CYS A CA 1
ATOM 746 C C . CYS A 1 98 ? 1.908 -7.296 -6.435 1.00 95.62 98 CYS A C 1
ATOM 748 O O . CYS A 1 98 ? 1.492 -7.806 -5.394 1.00 95.62 98 CYS A O 1
ATOM 750 N N . ALA A 1 99 ? 1.185 -7.317 -7.560 1.00 95.88 99 ALA A N 1
ATOM 751 C CA . ALA A 1 99 ? -0.131 -7.947 -7.643 1.00 95.88 99 ALA A CA 1
ATOM 752 C C . ALA A 1 99 ? -0.068 -9.464 -7.394 1.00 95.88 99 ALA A C 1
ATOM 754 O O . ALA A 1 99 ? -0.891 -9.993 -6.645 1.00 95.88 99 ALA A O 1
ATOM 755 N N . GLU A 1 100 ? 0.919 -10.165 -7.961 1.00 96.12 100 GLU A N 1
ATOM 756 C CA . GLU A 1 100 ? 1.117 -11.598 -7.704 1.00 96.12 100 GLU A CA 1
ATOM 757 C C . GLU A 1 100 ? 1.512 -11.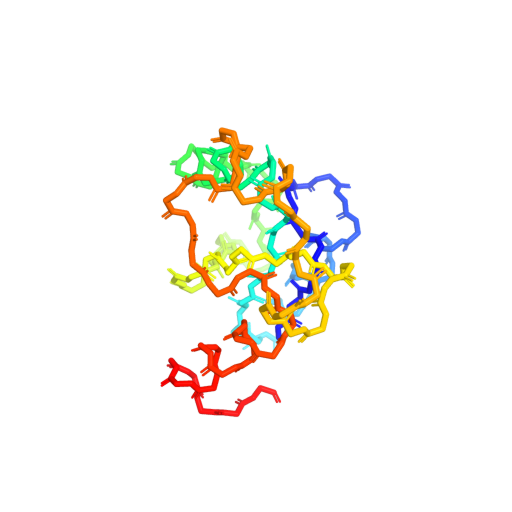876 -6.246 1.00 96.12 100 GLU A C 1
ATOM 759 O O . GLU A 1 100 ? 1.045 -12.854 -5.663 1.00 96.12 100 GLU A O 1
ATOM 764 N N . ALA A 1 101 ? 2.300 -11.000 -5.614 1.00 94.00 101 ALA A N 1
ATOM 765 C CA . ALA A 1 101 ? 2.631 -11.118 -4.197 1.00 94.00 101 ALA A CA 1
ATOM 766 C C . ALA A 1 101 ? 1.384 -10.951 -3.307 1.00 94.00 101 ALA A C 1
ATOM 768 O O . ALA A 1 101 ? 1.131 -11.786 -2.439 1.00 94.00 101 ALA A O 1
ATOM 769 N N . VAL A 1 102 ? 0.543 -9.947 -3.581 1.00 93.75 102 VAL A N 1
ATOM 770 C CA . VAL A 1 102 ? -0.741 -9.752 -2.881 1.00 93.75 102 VAL A CA 1
ATOM 771 C C . VAL A 1 102 ? -1.666 -10.953 -3.083 1.00 93.75 102 VAL A C 1
ATOM 773 O O . VAL A 1 102 ? -2.274 -11.439 -2.131 1.00 93.75 102 VAL A O 1
ATOM 776 N N . LYS A 1 103 ? -1.765 -11.466 -4.311 1.00 94.88 103 LYS A N 1
ATOM 777 C CA . LYS A 1 103 ? -2.575 -12.643 -4.644 1.00 94.88 103 LYS A CA 1
ATOM 778 C C . LYS A 1 103 ? -2.075 -13.906 -3.944 1.00 94.88 103 LYS A C 1
ATOM 780 O O . LYS A 1 103 ? -2.884 -14.709 -3.495 1.00 94.88 103 LYS A O 1
ATOM 785 N N . ARG A 1 104 ? -0.762 -14.099 -3.827 1.00 93.69 104 ARG A N 1
ATOM 786 C CA . ARG A 1 104 ? -0.181 -15.231 -3.092 1.00 93.69 104 ARG A CA 1
ATOM 787 C C . ARG A 1 104 ? -0.535 -15.176 -1.607 1.00 93.69 104 ARG A C 1
ATOM 789 O O . ARG A 1 104 ? -0.865 -16.207 -1.030 1.00 93.69 104 ARG A O 1
ATOM 796 N N . ASP A 1 105 ? -0.481 -13.989 -1.012 1.00 92.56 105 ASP A N 1
ATOM 797 C CA . ASP A 1 105 ? -0.626 -13.832 0.435 1.00 92.56 105 ASP A CA 1
ATOM 798 C C . ASP A 1 105 ? -2.105 -13.732 0.871 1.00 92.56 105 ASP A C 1
ATOM 800 O O . ASP A 1 105 ? -2.460 -14.195 1.955 1.00 92.56 105 ASP A O 1
ATOM 804 N N . PHE A 1 106 ? -2.984 -13.179 0.023 1.00 91.56 106 PHE A N 1
ATOM 805 C CA . PHE A 1 106 ? -4.399 -12.915 0.341 1.00 91.56 106 PHE A CA 1
ATOM 806 C C . PHE A 1 106 ? -5.407 -13.572 -0.619 1.00 91.56 106 PHE A C 1
ATOM 808 O O . PHE A 1 106 ? -6.617 -13.497 -0.400 1.00 91.56 106 PHE A O 1
ATOM 815 N N . GLY A 1 107 ? -4.955 -14.223 -1.690 1.00 92.75 107 GLY A N 1
ATOM 816 C CA . GLY A 1 107 ? -5.820 -14.834 -2.698 1.00 92.75 107 GLY A CA 1
ATOM 817 C C . GLY A 1 107 ? -6.445 -13.799 -3.630 1.00 92.75 107 GLY A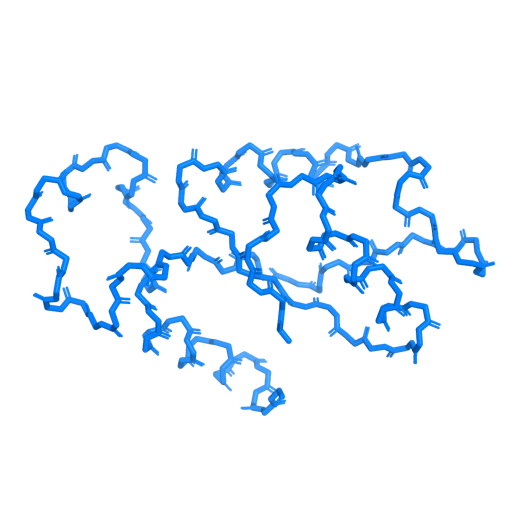 C 1
ATOM 818 O O . GLY A 1 107 ? -5.950 -13.561 -4.728 1.00 92.75 107 GLY A O 1
ATOM 819 N N . LYS A 1 108 ? -7.556 -13.189 -3.217 1.00 91.69 108 LYS A N 1
ATOM 820 C CA . LYS A 1 108 ? -8.300 -12.207 -4.016 1.00 91.69 108 LYS A CA 1
ATOM 821 C C . LYS A 1 108 ? -8.580 -10.966 -3.177 1.00 91.69 108 LYS A C 1
ATOM 823 O O . LYS A 1 108 ? -8.969 -11.088 -2.019 1.00 91.69 108 LYS A O 1
ATOM 828 N N . VAL A 1 109 ? -8.398 -9.797 -3.784 1.00 88.25 109 VAL A N 1
ATOM 829 C CA . VAL A 1 109 ? -8.653 -8.479 -3.184 1.00 88.25 109 VAL A CA 1
ATOM 830 C C . VAL A 1 109 ? -9.704 -7.700 -3.955 1.00 88.25 109 VAL A C 1
ATOM 832 O O . VAL A 1 109 ? -9.971 -8.068 -5.123 1.00 88.25 109 VAL A O 1
#

Organism: Guillardia theta (strain CCMP2712) (NCBI:txid905079)

Sequence (109 aa):
FVAGVADSSGYGWAIAKQLANAGATIVVGTWPPVLSLFERGLKKGFGDDQVLKDGSMMKIEKVIYPLDAMFSTPEEIPADILENKRYAGLEHYDIKSCAEAVKRDFGKV

InterPro domains:
  IPR014358 Enoyl-[acyl-carrier-protein] reductase (NADH) [PTHR43159] (1-109)
  IPR036291 NAD(P)-binding domain superfamily [SSF51735] (1-63)

Foldseek 3Di:
DQEADQDLPDPSNVVQLVCVLVVDAAAYEYALQRVVVSVVCVVVDPPPSQQHPVRDGRDNDDDHAHADAVAQDPVPQDPCQCPDPSCPPHPQHHNVSSVVVCCVVPVDD